Protein AF-A0A2R4X3M3-F1 (afdb_monomer)

Secondary structure (DSSP, 8-state):
-HHHHHHHSTTHHHHHTT-HHHHHHHHHHHHHHH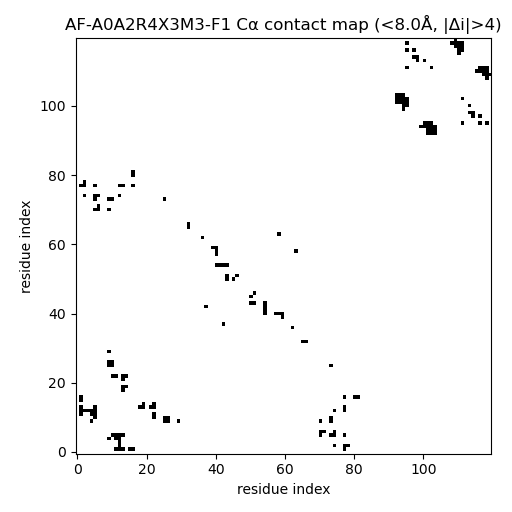HHHHHHSPPPSS--HHHHHHHHHT--HHHHHHHHHHHHHHHHHHHHHHHHHHHHTTTS--B-TTT--B-GGGTT-SB-TTT--B--

Solvent-accessible surface area (backbone atoms only — not comparable to full-atom values): 6998 Å² total; per-residue (Å²): 112,44,47,62,40,14,71,77,39,76,40,49,16,29,56,69,72,65,38,58,81,60,26,52,62,46,47,51,50,53,52,50,52,51,56,52,47,60,75,76,40,81,81,68,96,56,96,46,75,67,45,54,52,52,50,62,70,56,56,52,68,67,59,52,53,50,54,51,50,52,37,51,51,52,27,49,53,44,47,52,52,53,55,47,52,65,54,47,70,68,69,73,37,50,46,42,91,88,80,65,49,73,37,63,96,46,77,91,46,63,42,40,92,85,80,66,48,76,49,131

Mean predicted aligned error: 12.04 Å

InterPro domains:
  IPR055997 Domain of unknown function DUF7575 [PF24460] (91-120)

Foldseek 3Di:
DLLVLLLVPNLSSCVVLVVVVVSVVRVVLVVVLVVVQPVQQDDDPDDDPVSVVVSVVSRDPVSVCSVVVSSVVSSVVSVVVVVVVVVVVVVPQPADPVPRDGCPVPPVDQADPPPRHGRD

Radius of gyration: 23.95 Å; Cα contacts (8 Å, |Δi|>4): 99; chains: 1; bounding box: 50×23×67 Å

pLDDT: mean 82.63, std 9.99, range [49.53, 94.12]

Sequence (120 aa):
MAVLLTLFIPGLGHLYVRAYYRAIPWFVLVVAVTAWIATVVPAPETVSVASLVEMSQAIPIEAQVVSTSMTLVAALDVYLIVQMEEGSVGEDATRCPSCGKDIEEFEDLDFCPWCTERLE

Organism: NCBI:txid1679096

Structure (mmCIF, N/CA/C/O backbone):
data_AF-A0A2R4X3M3-F1
#
_entry.id   AF-A0A2R4X3M3-F1
#
loop_
_atom_site.group_PDB
_atom_site.id
_atom_site.type_symbol
_atom_site.label_atom_id
_atom_site.label_alt_id
_atom_site.label_comp_id
_atom_site.label_asym_id
_atom_site.label_entity_id
_atom_site.label_seq_id
_atom_site.pdbx_PDB_ins_code
_atom_site.Cartn_x
_atom_site.Cartn_y
_atom_site.Cartn_z
_atom_site.occupancy
_atom_site.B_iso_or_equiv
_atom_site.auth_seq_id
_atom_site.auth_comp_id
_atom_site.auth_asym_id
_atom_site.auth_atom_id
_atom_site.pdbx_PDB_model_num
ATOM 1 N N . MET A 1 1 ? 12.197 -7.475 -2.294 1.00 63.47 1 MET A N 1
ATOM 2 C CA . MET A 1 1 ? 12.129 -6.844 -0.947 1.00 63.47 1 MET A CA 1
ATOM 3 C C . MET A 1 1 ? 10.979 -5.844 -0.807 1.00 63.47 1 MET A C 1
ATOM 5 O O . MET A 1 1 ? 10.351 -5.834 0.242 1.00 63.47 1 MET A O 1
ATOM 9 N N . ALA A 1 2 ? 10.651 -5.061 -1.843 1.00 73.75 2 ALA A N 1
ATOM 10 C CA . ALA A 1 2 ? 9.555 -4.082 -1.823 1.00 73.75 2 ALA A CA 1
ATOM 11 C C . ALA A 1 2 ? 8.196 -4.640 -1.347 1.00 73.75 2 ALA A C 1
ATOM 13 O O . ALA A 1 2 ? 7.527 -4.014 -0.532 1.00 73.75 2 ALA A O 1
ATOM 14 N N . VAL A 1 3 ? 7.825 -5.849 -1.787 1.00 74.56 3 VAL A N 1
ATOM 15 C CA . VAL A 1 3 ? 6.567 -6.510 -1.389 1.00 74.56 3 VAL A CA 1
ATOM 16 C C . VAL A 1 3 ? 6.499 -6.762 0.124 1.00 74.56 3 VAL A C 1
ATOM 18 O O . VAL A 1 3 ? 5.467 -6.525 0.743 1.00 74.56 3 VAL A O 1
ATOM 21 N N . LEU A 1 4 ? 7.611 -7.175 0.747 1.00 78.75 4 LEU A N 1
ATOM 22 C CA . LEU A 1 4 ? 7.675 -7.412 2.196 1.00 78.75 4 LEU A CA 1
ATOM 23 C C . LEU A 1 4 ? 7.515 -6.114 2.997 1.00 78.75 4 LEU A C 1
ATOM 25 O O . LEU A 1 4 ? 6.880 -6.115 4.047 1.00 78.75 4 LEU A O 1
ATOM 29 N N . LEU A 1 5 ? 8.057 -5.003 2.489 1.00 77.12 5 LEU A N 1
ATOM 30 C CA . LEU A 1 5 ? 7.910 -3.691 3.121 1.00 77.12 5 LEU A CA 1
ATOM 31 C C . LEU A 1 5 ? 6.447 -3.232 3.123 1.00 77.12 5 LEU A C 1
ATOM 33 O O . LEU A 1 5 ? 5.987 -2.699 4.129 1.00 77.12 5 LEU A O 1
ATOM 37 N N . THR A 1 6 ? 5.701 -3.499 2.048 1.00 75.19 6 THR A N 1
ATOM 38 C CA . THR A 1 6 ? 4.263 -3.191 1.965 1.00 75.19 6 THR A CA 1
ATOM 39 C C . THR A 1 6 ? 3.420 -4.007 2.942 1.00 75.19 6 THR A C 1
ATOM 41 O O . THR A 1 6 ? 2.442 -3.486 3.469 1.00 75.19 6 THR A O 1
ATOM 44 N N . LEU A 1 7 ? 3.795 -5.262 3.210 1.00 75.56 7 LEU A N 1
ATOM 45 C CA . LEU A 1 7 ? 3.097 -6.103 4.192 1.00 75.56 7 LEU A CA 1
ATOM 46 C C . LEU A 1 7 ? 3.259 -5.582 5.625 1.00 75.56 7 LEU A C 1
ATOM 48 O O . LEU A 1 7 ? 2.356 -5.747 6.439 1.00 75.56 7 LEU A O 1
ATOM 52 N N . PHE A 1 8 ? 4.400 -4.961 5.930 1.00 76.38 8 PHE A N 1
ATOM 53 C CA . PHE A 1 8 ? 4.651 -4.357 7.238 1.00 76.38 8 PHE A CA 1
ATOM 54 C C . PHE A 1 8 ? 3.983 -2.990 7.379 1.00 76.38 8 PHE A C 1
ATOM 56 O O . PHE A 1 8 ? 3.356 -2.706 8.397 1.00 76.38 8 PHE A O 1
ATOM 63 N N . ILE A 1 9 ? 4.149 -2.129 6.373 1.00 75.06 9 ILE A N 1
ATOM 64 C CA . ILE A 1 9 ? 3.600 -0.775 6.353 1.00 75.06 9 ILE A CA 1
ATOM 65 C C . ILE A 1 9 ? 3.048 -0.522 4.943 1.00 75.06 9 ILE A C 1
ATOM 67 O O . ILE A 1 9 ? 3.833 -0.336 4.003 1.00 75.06 9 ILE A O 1
ATOM 71 N N . PRO A 1 10 ? 1.714 -0.488 4.771 1.00 72.38 10 PRO A N 1
ATOM 72 C CA . PRO A 1 10 ? 1.107 -0.187 3.482 1.00 72.38 10 PRO A CA 1
ATOM 73 C C . PRO A 1 10 ? 1.640 1.142 2.920 1.00 72.38 10 PRO A C 1
ATOM 75 O O . PRO A 1 10 ? 1.631 2.163 3.605 1.00 72.38 10 PRO A O 1
ATOM 78 N N . GLY A 1 11 ? 2.143 1.121 1.681 1.00 70.75 11 GLY A N 1
ATOM 79 C CA . GLY A 1 11 ? 2.728 2.284 0.995 1.00 70.75 11 GLY A CA 1
ATOM 80 C C . GLY A 1 11 ? 4.259 2.400 1.063 1.00 70.75 11 GLY A C 1
ATOM 81 O O . GLY A 1 11 ? 4.849 3.099 0.237 1.00 70.75 11 GLY A O 1
ATOM 82 N N . LEU A 1 12 ? 4.943 1.681 1.965 1.00 79.38 12 LEU A N 1
ATOM 83 C CA . LEU A 1 12 ? 6.411 1.7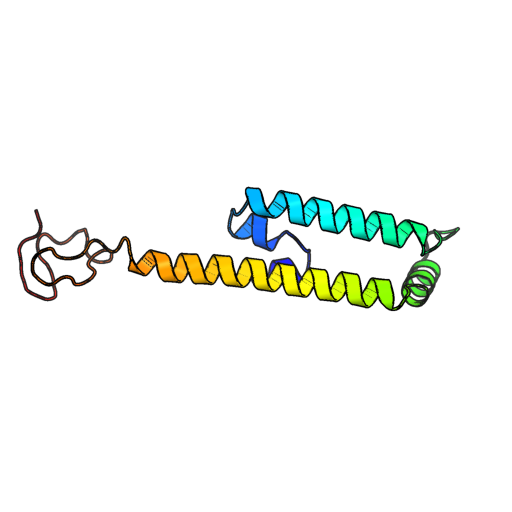41 2.056 1.00 79.38 12 LEU A CA 1
ATOM 84 C C . LEU A 1 12 ? 7.098 1.091 0.842 1.00 79.38 12 LEU A C 1
ATOM 86 O O . LEU A 1 12 ? 8.141 1.563 0.389 1.00 79.38 12 LEU A O 1
ATOM 90 N N . GLY A 1 13 ? 6.494 0.039 0.278 1.00 81.56 13 GLY A N 1
ATOM 91 C CA . GLY A 1 13 ? 6.987 -0.590 -0.948 1.00 81.56 13 GLY A CA 1
ATOM 92 C C . GLY A 1 13 ? 6.921 0.341 -2.159 1.00 81.56 13 GLY A C 1
ATOM 93 O O . GLY A 1 13 ? 7.859 0.339 -2.949 1.00 81.56 13 GLY A O 1
ATOM 94 N N . HIS A 1 14 ? 5.897 1.200 -2.262 1.00 85.81 14 HIS A N 1
ATOM 95 C CA . HIS A 1 14 ? 5.791 2.217 -3.322 1.00 85.81 14 HIS A CA 1
ATOM 96 C C . HIS A 1 14 ? 6.898 3.260 -3.243 1.00 85.81 14 HIS A C 1
ATOM 98 O O . HIS A 1 14 ? 7.436 3.658 -4.272 1.00 85.81 14 HIS A O 1
ATOM 104 N N . LEU A 1 15 ? 7.271 3.675 -2.029 1.00 84.56 15 LEU A N 1
ATOM 105 C CA . LEU A 1 15 ? 8.419 4.561 -1.829 1.00 84.56 15 LEU A CA 1
ATOM 106 C C . LEU A 1 15 ? 9.734 3.863 -2.192 1.00 84.56 15 LEU A C 1
ATOM 108 O O . LEU A 1 15 ? 10.603 4.487 -2.798 1.00 84.56 15 LEU A O 1
ATOM 112 N N . TYR A 1 16 ? 9.865 2.574 -1.862 1.00 84.19 16 TYR A N 1
ATOM 113 C CA . TYR A 1 16 ? 11.058 1.784 -2.168 1.00 84.19 16 TYR A CA 1
ATOM 114 C C . TYR A 1 16 ? 11.291 1.636 -3.678 1.00 84.19 16 TYR A C 1
ATOM 116 O O . TYR A 1 16 ? 12.404 1.869 -4.141 1.00 84.19 16 TYR A O 1
ATOM 124 N N . VAL A 1 17 ? 10.246 1.325 -4.454 1.00 85.75 17 VAL A N 1
ATOM 125 C CA . VAL A 1 17 ? 10.320 1.246 -5.931 1.00 85.75 17 VAL A CA 1
ATOM 126 C C . VAL A 1 17 ? 10.222 2.621 -6.609 1.00 85.75 17 VAL A C 1
ATOM 128 O O . VAL A 1 17 ? 10.023 2.713 -7.811 1.00 85.75 17 VAL A O 1
ATOM 131 N N . ARG A 1 18 ? 10.330 3.720 -5.845 1.00 84.75 18 ARG A N 1
ATOM 132 C CA . ARG A 1 18 ? 10.246 5.111 -6.335 1.00 84.75 18 ARG A CA 1
ATOM 133 C C . ARG A 1 18 ? 8.961 5.441 -7.117 1.00 84.75 18 ARG A C 1
ATOM 135 O O . ARG A 1 18 ? 8.908 6.424 -7.853 1.00 84.75 18 ARG A O 1
ATOM 142 N N . ALA A 1 19 ? 7.878 4.695 -6.895 1.00 84.88 19 ALA A N 1
ATOM 143 C CA . ALA A 1 19 ? 6.563 4.930 -7.491 1.00 84.88 19 ALA A CA 1
ATOM 144 C C . ALA A 1 19 ? 5.777 6.017 -6.725 1.00 84.88 19 ALA A C 1
ATOM 146 O O . ALA A 1 19 ? 4.679 5.779 -6.210 1.00 84.88 19 ALA A O 1
ATOM 147 N N . TYR A 1 20 ? 6.330 7.234 -6.648 1.00 81.25 20 TYR A N 1
ATOM 148 C CA . TYR A 1 20 ? 5.800 8.331 -5.820 1.00 81.25 20 TYR A CA 1
ATOM 149 C C . TYR A 1 20 ? 4.348 8.708 -6.149 1.00 81.25 20 TYR A C 1
ATOM 151 O O . TYR A 1 20 ? 3.553 8.952 -5.242 1.00 81.25 20 TYR A O 1
ATOM 159 N N . TYR A 1 21 ? 3.968 8.689 -7.430 1.00 84.69 21 TYR A N 1
ATOM 160 C CA . TYR A 1 21 ? 2.594 8.982 -7.853 1.00 84.69 21 TYR A CA 1
ATOM 161 C C . TYR A 1 21 ? 1.573 7.967 -7.331 1.00 84.69 21 TYR A C 1
ATOM 163 O O . TYR A 1 21 ? 0.441 8.343 -7.038 1.00 84.69 21 TYR A O 1
ATOM 171 N N . ARG A 1 22 ? 1.964 6.695 -7.174 1.00 85.31 22 ARG A N 1
ATOM 172 C CA . ARG A 1 22 ? 1.105 5.659 -6.583 1.00 85.31 22 ARG A CA 1
ATOM 173 C C . ARG A 1 22 ? 1.140 5.679 -5.057 1.00 85.31 22 ARG A C 1
ATOM 175 O O . ARG A 1 22 ? 0.146 5.327 -4.435 1.00 85.31 22 ARG A O 1
ATOM 182 N N . ALA A 1 23 ? 2.217 6.162 -4.439 1.00 85.06 23 ALA A N 1
ATOM 183 C CA . ALA A 1 23 ? 2.293 6.283 -2.983 1.00 85.06 23 ALA A CA 1
ATOM 184 C C . ALA A 1 23 ? 1.214 7.223 -2.402 1.00 85.06 23 ALA A C 1
ATOM 186 O O . ALA A 1 23 ? 0.669 6.938 -1.339 1.00 85.06 23 ALA A O 1
ATOM 187 N N . ILE A 1 24 ? 0.861 8.308 -3.107 1.00 88.69 24 ILE A N 1
ATOM 188 C CA . ILE A 1 24 ? -0.150 9.286 -2.659 1.00 88.69 24 ILE A CA 1
ATOM 189 C C . ILE A 1 24 ? -1.542 8.656 -2.455 1.00 88.69 24 ILE A C 1
ATOM 191 O O . ILE A 1 24 ? -2.062 8.749 -1.342 1.00 88.69 24 ILE A O 1
ATOM 195 N N . PRO A 1 25 ? -2.181 8.020 -3.460 1.00 90.62 25 PRO A N 1
ATOM 196 C CA . PRO A 1 25 ? -3.502 7.423 -3.272 1.00 90.62 25 PRO A CA 1
ATOM 197 C C . PRO A 1 25 ? -3.494 6.313 -2.214 1.00 90.62 25 PRO A C 1
ATOM 199 O O . PRO A 1 25 ? -4.440 6.223 -1.435 1.00 90.62 25 PRO A O 1
ATOM 202 N N . TRP A 1 26 ? -2.416 5.526 -2.115 1.00 88.94 26 TRP A N 1
ATOM 203 C CA . TRP A 1 26 ? -2.268 4.523 -1.057 1.00 88.94 26 TRP A CA 1
ATOM 204 C C . TRP A 1 26 ? -2.195 5.149 0.337 1.00 88.94 26 TRP A C 1
ATOM 206 O O . TRP A 1 26 ? -2.869 4.683 1.253 1.00 88.94 26 TRP A O 1
ATOM 216 N N . PHE A 1 27 ? -1.452 6.245 0.493 1.00 88.44 27 PHE A N 1
ATOM 217 C CA . PHE A 1 27 ? -1.408 6.999 1.742 1.00 88.44 27 PHE A CA 1
ATOM 218 C C . PHE A 1 27 ? -2.789 7.552 2.122 1.00 88.44 27 PHE A C 1
ATOM 220 O O . PHE A 1 27 ? -3.230 7.393 3.260 1.00 88.44 27 PHE A O 1
ATOM 227 N N . VAL A 1 28 ? -3.509 8.143 1.163 1.00 91.75 28 VAL A N 1
ATOM 228 C CA . VAL A 1 28 ? -4.870 8.657 1.384 1.00 91.75 28 VAL A CA 1
ATOM 229 C C . VAL A 1 28 ? -5.825 7.536 1.799 1.00 91.75 28 VAL A C 1
ATOM 231 O O . VAL A 1 28 ? -6.596 7.724 2.738 1.00 91.75 28 VAL A O 1
ATOM 234 N N . LEU A 1 29 ? -5.755 6.366 1.156 1.00 90.94 29 LEU A N 1
ATOM 235 C CA . LEU A 1 29 ? -6.571 5.204 1.519 1.00 90.94 29 LEU A CA 1
ATOM 236 C C . LEU A 1 29 ? -6.287 4.725 2.945 1.00 90.94 29 LEU A C 1
ATOM 238 O O . LEU A 1 29 ? -7.228 4.510 3.705 1.00 90.94 29 LEU A O 1
ATOM 242 N N . VAL A 1 30 ? -5.016 4.623 3.341 1.00 89.94 30 VAL A N 1
ATOM 243 C CA . VAL A 1 30 ? -4.632 4.244 4.711 1.00 89.94 30 VAL A CA 1
ATOM 244 C C . VAL A 1 30 ? -5.187 5.237 5.731 1.00 89.94 30 VAL A C 1
ATOM 246 O O . VAL A 1 30 ? -5.772 4.825 6.735 1.00 89.94 30 VAL A O 1
ATOM 249 N N . VAL A 1 31 ? -5.052 6.541 5.471 1.00 92.00 31 VAL A N 1
ATOM 250 C CA . VAL A 1 31 ? -5.598 7.591 6.344 1.00 92.00 31 VAL A CA 1
ATOM 251 C C . VAL A 1 31 ? -7.122 7.502 6.417 1.00 92.00 31 VAL A C 1
ATOM 253 O O . VAL A 1 31 ? -7.678 7.574 7.510 1.00 92.00 31 VAL A O 1
ATOM 256 N N . ALA A 1 32 ? -7.802 7.293 5.289 1.00 93.69 32 ALA A N 1
ATOM 257 C CA . ALA A 1 32 ? -9.256 7.173 5.236 1.00 93.69 32 ALA A CA 1
ATOM 258 C C . ALA A 1 32 ? -9.768 5.943 6.002 1.00 93.69 32 ALA A C 1
ATOM 260 O O . ALA A 1 32 ? -10.696 6.066 6.800 1.00 93.69 32 ALA A O 1
ATOM 261 N N . VAL A 1 33 ? -9.140 4.776 5.815 1.00 91.06 33 VAL A N 1
ATOM 262 C CA . VAL A 1 33 ? -9.480 3.548 6.552 1.00 91.06 33 VAL A CA 1
ATOM 263 C C . VAL A 1 33 ? -9.219 3.731 8.044 1.00 91.06 33 VAL A C 1
ATOM 265 O O . VAL A 1 33 ? -10.067 3.375 8.854 1.00 91.06 33 VAL A O 1
ATOM 268 N N . THR A 1 34 ? -8.100 4.352 8.423 1.00 89.12 34 THR A N 1
ATOM 269 C CA . THR A 1 34 ? -7.779 4.631 9.833 1.00 89.12 34 THR A CA 1
ATOM 270 C C . THR A 1 34 ? -8.794 5.586 10.464 1.00 89.12 34 THR A C 1
ATOM 272 O O . THR A 1 34 ? -9.281 5.330 11.564 1.00 89.12 34 THR A O 1
ATOM 275 N N . ALA A 1 35 ? -9.161 6.660 9.761 1.00 91.81 35 ALA A N 1
ATOM 276 C CA . ALA A 1 35 ? -10.173 7.608 10.217 1.00 91.81 35 ALA A CA 1
ATOM 277 C C . ALA A 1 35 ? -11.548 6.942 10.359 1.00 91.81 35 ALA A C 1
ATOM 279 O O . ALA A 1 35 ? -12.243 7.184 11.341 1.00 91.81 35 ALA A O 1
ATOM 280 N N . TRP A 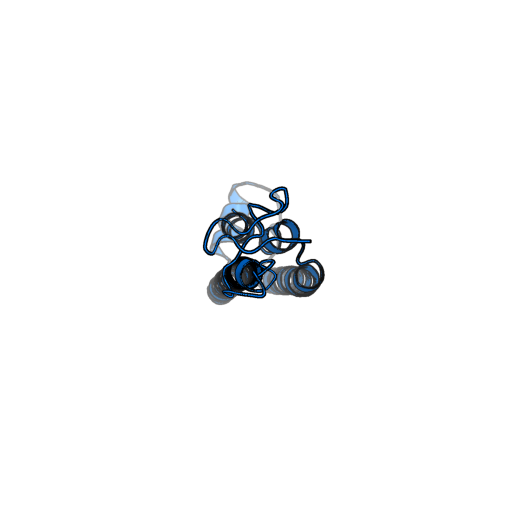1 36 ? -11.919 6.066 9.422 1.00 93.12 36 TRP A N 1
ATOM 281 C CA . TRP A 1 36 ? -13.150 5.287 9.508 1.00 93.12 36 TRP A CA 1
ATOM 282 C C . TRP A 1 36 ? -13.134 4.310 10.692 1.00 93.12 36 TRP A C 1
ATOM 284 O O . TRP A 1 36 ? -14.094 4.293 11.462 1.00 93.12 36 TRP A O 1
ATOM 294 N N . ILE A 1 37 ? -12.038 3.574 10.914 1.00 89.12 37 ILE A N 1
ATOM 295 C CA . ILE A 1 37 ? -11.878 2.687 12.083 1.00 89.12 37 ILE A CA 1
ATOM 296 C C . ILE A 1 37 ? -12.055 3.477 13.385 1.00 89.12 37 ILE A C 1
ATOM 298 O O . ILE A 1 37 ? -12.756 3.019 14.285 1.00 89.12 37 ILE A O 1
ATOM 302 N N . ALA A 1 38 ? -11.505 4.689 13.467 1.00 88.94 38 ALA A N 1
ATOM 303 C CA . ALA A 1 38 ? -11.656 5.558 14.634 1.00 88.94 38 ALA A CA 1
ATOM 304 C C . ALA A 1 38 ? -13.110 6.006 14.898 1.00 88.94 38 ALA A C 1
ATOM 306 O O . ALA A 1 38 ? -13.417 6.443 16.003 1.00 88.94 38 ALA A O 1
ATOM 307 N N . THR A 1 39 ? -14.014 5.896 13.916 1.00 88.94 39 THR A N 1
ATOM 308 C CA . THR A 1 39 ? -15.449 6.171 14.122 1.00 88.94 39 THR A CA 1
ATOM 309 C C . THR A 1 39 ? -16.222 4.986 14.700 1.00 88.94 39 THR A C 1
ATOM 311 O O . THR A 1 39 ? -17.292 5.187 15.271 1.00 88.94 39 THR A O 1
ATOM 314 N N . VAL A 1 40 ? -15.697 3.764 14.560 1.00 86.62 40 VAL A N 1
ATOM 315 C CA . VAL A 1 40 ? -16.373 2.522 14.980 1.00 86.62 40 VAL A CA 1
ATOM 316 C C . VAL A 1 40 ? -15.708 1.852 16.183 1.00 86.62 40 VAL A C 1
ATOM 318 O O . VAL A 1 40 ? -16.371 1.106 16.899 1.00 86.62 40 VAL A O 1
ATOM 321 N N . VAL A 1 41 ? -14.426 2.132 16.438 1.00 86.38 41 VAL A N 1
ATOM 322 C CA . VAL A 1 41 ? -13.689 1.659 17.617 1.00 86.38 41 VAL A CA 1
ATOM 323 C C . VAL A 1 41 ? -13.550 2.816 18.614 1.00 86.38 41 VAL A C 1
ATOM 325 O O . VAL A 1 41 ? -12.900 3.812 18.290 1.00 86.38 41 VAL A O 1
ATOM 328 N N . PRO A 1 42 ? -14.134 2.721 19.822 1.00 82.56 42 PRO A N 1
ATOM 329 C CA . PRO A 1 42 ? -14.017 3.771 20.827 1.00 82.56 42 PRO A CA 1
ATOM 330 C C . PRO A 1 42 ? -12.570 3.922 21.316 1.00 82.56 42 PRO A C 1
ATOM 332 O O . PRO A 1 42 ? -11.835 2.944 21.462 1.00 82.56 42 PRO A O 1
ATOM 335 N N . ALA A 1 43 ? -12.168 5.166 21.587 1.00 83.75 43 ALA A N 1
ATOM 336 C CA . ALA A 1 43 ? -10.862 5.461 22.162 1.00 83.75 43 ALA A CA 1
ATOM 337 C C . ALA A 1 43 ? -10.797 4.998 23.631 1.00 83.75 43 ALA A C 1
ATOM 339 O O . ALA A 1 43 ? -11.786 5.139 24.357 1.00 83.75 43 ALA A O 1
ATOM 340 N N . PRO A 1 44 ? -9.649 4.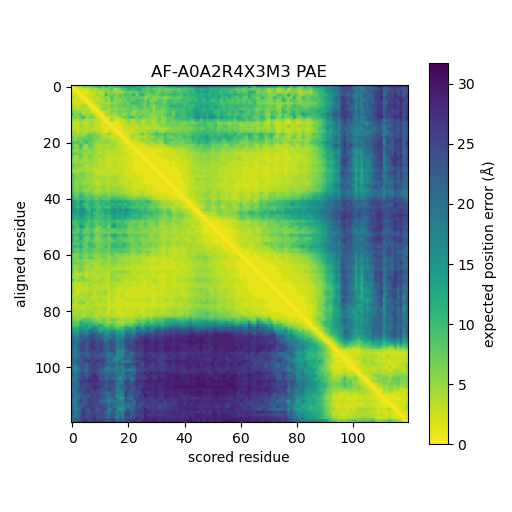476 24.093 1.00 84.81 44 PRO A N 1
ATOM 341 C CA . PRO A 1 44 ? -9.507 4.004 25.458 1.00 84.81 44 PRO A CA 1
ATOM 342 C C . PRO A 1 44 ? -9.385 5.194 26.416 1.00 84.81 44 PRO A C 1
ATOM 344 O O . PRO A 1 44 ? -8.753 6.202 26.100 1.00 84.81 44 PRO A O 1
ATOM 347 N N . GLU A 1 45 ? -9.945 5.063 27.618 1.00 85.06 45 GLU A N 1
ATOM 348 C CA . GLU A 1 45 ? -9.874 6.114 28.647 1.00 85.06 45 GLU A CA 1
ATOM 349 C C . GLU A 1 45 ? -8.465 6.273 29.237 1.00 85.06 45 GLU A C 1
ATOM 351 O O . GLU A 1 45 ? -8.093 7.339 29.726 1.00 85.06 45 GLU A O 1
ATOM 356 N N . THR A 1 46 ? -7.663 5.208 29.192 1.00 87.44 46 THR A N 1
ATOM 357 C CA . THR A 1 46 ? -6.283 5.194 29.679 1.00 87.44 46 THR A CA 1
ATOM 358 C C . THR A 1 46 ? -5.386 4.480 28.682 1.00 87.44 46 THR A C 1
ATOM 360 O O . THR A 1 46 ? -5.814 3.544 28.015 1.00 87.44 46 THR A O 1
ATOM 363 N N . VAL A 1 47 ? -4.126 4.904 28.584 1.00 88.19 47 VAL A N 1
ATOM 364 C CA . VAL A 1 47 ? -3.135 4.224 27.744 1.00 88.19 47 VAL A CA 1
ATOM 365 C C . VAL A 1 47 ? -2.457 3.144 28.581 1.00 88.19 47 VAL A C 1
ATOM 367 O O . VAL A 1 47 ? -1.573 3.424 29.390 1.00 88.19 47 VAL A O 1
ATOM 370 N N . SER A 1 48 ? -2.894 1.899 28.407 1.00 92.00 48 SER A N 1
ATOM 371 C CA . SER A 1 48 ? -2.336 0.719 29.075 1.00 92.00 48 SER A CA 1
ATOM 372 C C . SER A 1 48 ? -2.266 -0.487 28.136 1.00 92.00 48 SER A C 1
ATOM 374 O O . SER A 1 48 ? -2.992 -0.569 27.145 1.00 92.00 48 SER A O 1
ATOM 376 N N . VAL A 1 49 ? -1.425 -1.474 28.459 1.00 89.88 49 VAL A N 1
ATOM 377 C CA . VAL A 1 49 ? -1.362 -2.723 27.676 1.00 89.88 49 VAL A CA 1
ATOM 378 C C . VAL A 1 49 ? -2.725 -3.426 27.656 1.00 89.88 49 VAL A C 1
ATOM 380 O O . VAL A 1 49 ? -3.137 -3.913 26.610 1.00 89.88 49 VAL A O 1
ATOM 383 N N . ALA A 1 50 ? -3.455 -3.412 28.777 1.00 89.44 50 ALA A N 1
ATOM 384 C CA . ALA A 1 50 ? -4.802 -3.975 28.866 1.00 89.44 50 ALA A CA 1
ATOM 385 C C . ALA A 1 50 ? -5.779 -3.270 27.912 1.00 89.44 50 ALA A C 1
ATOM 387 O O . ALA A 1 50 ? -6.435 -3.936 27.115 1.00 89.44 50 ALA A O 1
ATOM 388 N N . SER A 1 51 ? -5.783 -1.932 27.903 1.00 87.19 51 SER A N 1
ATOM 389 C CA . SER A 1 51 ? -6.634 -1.154 26.992 1.00 87.19 51 SER A CA 1
ATOM 390 C C . SER A 1 51 ? -6.314 -1.402 25.513 1.00 87.19 51 SER A C 1
ATOM 392 O O . SER A 1 51 ? -7.222 -1.458 24.692 1.00 87.19 51 SER A O 1
ATOM 394 N N . LEU A 1 52 ? -5.039 -1.622 25.158 1.00 85.62 52 LEU A N 1
ATOM 395 C CA . LEU A 1 52 ? -4.647 -1.955 23.783 1.00 85.62 52 LEU A CA 1
ATOM 396 C C . LEU A 1 52 ? -5.167 -3.334 23.361 1.00 85.62 52 LEU A C 1
ATOM 398 O O . LEU A 1 52 ? -5.601 -3.509 22.222 1.00 85.62 52 LEU A O 1
ATOM 402 N N . VAL A 1 53 ? -5.143 -4.312 24.272 1.00 89.94 53 VAL A N 1
ATOM 403 C CA . VAL A 1 53 ? -5.693 -5.649 24.014 1.00 89.94 53 VAL A CA 1
ATOM 404 C C . VAL A 1 53 ? -7.208 -5.577 23.826 1.00 89.94 53 VAL A C 1
ATOM 406 O O . VAL A 1 53 ? -7.710 -6.116 22.840 1.00 89.94 53 VAL A O 1
ATOM 409 N N . GLU A 1 54 ? -7.921 -4.871 24.705 1.00 87.31 54 GLU A N 1
ATOM 410 C CA . GLU A 1 54 ? -9.375 -4.670 24.609 1.00 87.31 54 GLU A CA 1
ATOM 411 C C . GLU A 1 54 ? -9.770 -3.978 23.301 1.00 87.31 54 GLU A C 1
ATOM 413 O O . GLU A 1 54 ? -10.659 -4.452 22.595 1.00 87.31 54 GLU A O 1
ATOM 418 N N . MET A 1 55 ? -9.055 -2.917 22.915 1.00 86.00 55 MET A N 1
ATOM 419 C CA . MET A 1 55 ? -9.253 -2.264 21.621 1.00 86.00 55 MET A CA 1
ATOM 420 C C . MET A 1 55 ? -9.057 -3.228 20.453 1.00 86.00 55 MET A C 1
ATOM 422 O O . MET A 1 55 ? -9.855 -3.208 19.522 1.00 86.00 55 MET A O 1
ATOM 426 N N . SER A 1 56 ? -8.023 -4.079 20.495 1.00 86.06 56 SER A N 1
ATOM 427 C CA . SER A 1 56 ? -7.767 -5.054 19.425 1.00 86.06 56 SER A CA 1
ATOM 428 C C . SER A 1 56 ? -8.903 -6.073 19.283 1.00 86.06 56 SER A C 1
ATOM 430 O O . SER A 1 56 ? -9.245 -6.465 18.170 1.00 86.06 56 SER A O 1
ATOM 432 N N . GLN A 1 57 ? -9.521 -6.461 20.402 1.00 88.00 57 GLN A N 1
ATOM 433 C CA . GLN A 1 57 ? -10.657 -7.383 20.430 1.00 88.00 57 GLN A CA 1
ATOM 434 C C . GLN A 1 57 ? -11.960 -6.712 19.983 1.00 88.00 57 GLN A C 1
ATOM 436 O O . GLN A 1 57 ? -12.848 -7.387 19.470 1.00 88.00 57 GLN A O 1
ATOM 441 N N . ALA A 1 58 ? -12.063 -5.393 20.146 1.00 86.94 58 ALA A N 1
ATOM 442 C CA . ALA A 1 58 ? -13.199 -4.596 19.704 1.00 86.94 58 ALA A CA 1
ATOM 443 C C . ALA A 1 58 ? -13.171 -4.262 18.200 1.00 86.94 58 ALA A C 1
ATOM 445 O O . ALA A 1 58 ? -14.130 -3.675 17.699 1.00 86.94 58 ALA A O 1
ATOM 446 N N . ILE A 1 59 ? -12.104 -4.615 17.465 1.00 88.75 59 ILE A N 1
ATOM 447 C CA . ILE A 1 59 ? -12.013 -4.337 16.026 1.00 88.75 59 ILE A CA 1
ATOM 448 C C . ILE A 1 59 ? -13.055 -5.181 15.275 1.00 88.75 59 ILE A C 1
ATOM 450 O O . ILE A 1 59 ? -12.943 -6.413 15.248 1.00 88.75 59 ILE A O 1
ATOM 454 N N . PRO A 1 60 ? 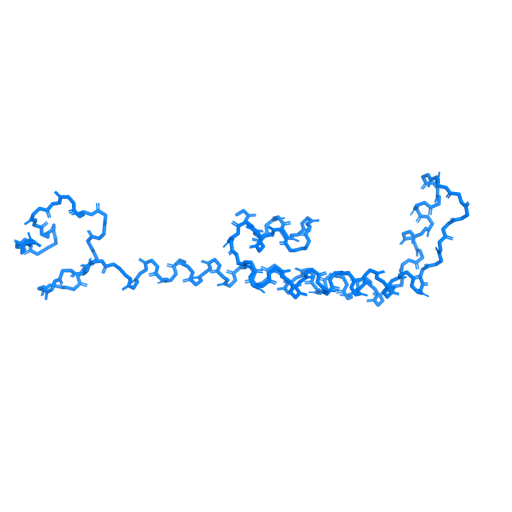-14.029 -4.541 14.604 1.00 90.56 60 PRO A N 1
ATOM 455 C CA . PRO A 1 60 ? -15.085 -5.253 13.902 1.00 90.56 60 PRO A CA 1
ATOM 456 C C . PRO A 1 60 ? -14.524 -6.031 12.704 1.00 90.56 60 PRO A C 1
ATOM 458 O O . PRO A 1 60 ? -13.508 -5.652 12.108 1.00 90.56 60 PRO A O 1
ATOM 461 N N . ILE A 1 61 ? -15.181 -7.135 12.338 1.00 91.50 61 ILE A N 1
ATOM 462 C CA . ILE A 1 61 ? -14.691 -8.028 11.277 1.00 91.50 61 ILE A CA 1
ATOM 463 C C . ILE A 1 61 ? -14.613 -7.313 9.924 1.00 91.50 61 ILE A C 1
ATOM 465 O O . ILE A 1 61 ? -13.696 -7.574 9.144 1.00 91.50 61 ILE A O 1
ATOM 469 N N . GLU A 1 62 ? -15.510 -6.356 9.665 1.00 90.75 62 GLU A N 1
ATOM 470 C CA . GLU A 1 62 ? -15.485 -5.548 8.448 1.00 90.75 62 GLU A CA 1
ATOM 471 C C . GLU A 1 62 ? -14.171 -4.768 8.339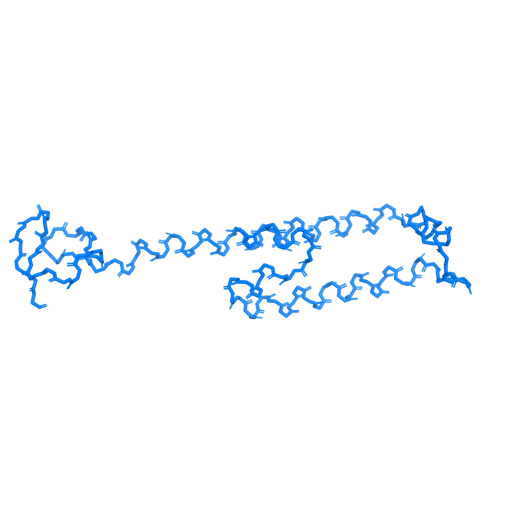 1.00 90.75 62 GLU A C 1
ATOM 473 O O . GLU A 1 62 ? -13.555 -4.749 7.275 1.00 90.75 62 GLU A O 1
ATOM 478 N N . ALA A 1 63 ? -13.686 -4.191 9.444 1.00 90.62 63 ALA A N 1
ATOM 479 C CA . ALA A 1 63 ? -12.427 -3.455 9.452 1.00 90.62 63 ALA A CA 1
ATOM 480 C C . ALA A 1 63 ? -11.215 -4.358 9.211 1.00 90.62 63 ALA A C 1
ATOM 482 O O . ALA A 1 63 ? -10.289 -3.966 8.498 1.00 90.62 63 ALA A O 1
ATOM 483 N N . GLN A 1 64 ? -11.236 -5.583 9.741 1.00 90.25 64 GLN A N 1
ATOM 484 C CA . GLN A 1 64 ? -10.179 -6.565 9.492 1.00 90.25 64 GLN A CA 1
ATOM 485 C C . GLN A 1 64 ? -10.136 -6.976 8.017 1.00 90.25 64 GLN A C 1
ATOM 487 O O . GLN A 1 64 ? -9.060 -6.992 7.413 1.00 90.25 64 GLN A O 1
ATOM 492 N N . VAL A 1 65 ? -11.296 -7.254 7.415 1.00 94.12 65 VAL A N 1
ATOM 493 C CA . VAL A 1 65 ? -11.403 -7.615 5.993 1.00 94.12 65 VAL A CA 1
ATOM 494 C C . VAL A 1 65 ? -10.969 -6.451 5.102 1.00 94.12 65 VAL A C 1
ATOM 496 O O . VAL A 1 65 ? -10.192 -6.656 4.168 1.00 94.12 65 VAL A O 1
ATOM 499 N N . VAL A 1 66 ? -11.402 -5.223 5.402 1.00 92.19 66 VAL A N 1
ATOM 500 C CA . VAL A 1 66 ? -11.002 -4.017 4.657 1.00 92.19 66 VAL A CA 1
ATOM 501 C C . VAL A 1 66 ? -9.493 -3.785 4.758 1.00 92.19 66 VAL A C 1
ATOM 503 O O . VAL A 1 66 ? -8.837 -3.618 3.734 1.00 92.19 66 VAL A O 1
ATOM 506 N N . SER A 1 67 ? -8.912 -3.846 5.958 1.00 89.31 67 SER A N 1
ATOM 507 C CA . SER A 1 67 ? -7.471 -3.635 6.154 1.00 89.31 67 SER A CA 1
ATOM 508 C C . SER A 1 67 ? -6.624 -4.720 5.474 1.00 89.31 67 SER A C 1
ATOM 510 O O . SER A 1 67 ? -5.648 -4.426 4.775 1.00 89.31 67 SER A O 1
ATOM 512 N N . THR A 1 68 ? -7.038 -5.985 5.599 1.00 91.75 68 THR A N 1
ATOM 513 C CA . THR A 1 68 ? -6.336 -7.120 4.983 1.00 91.75 68 THR A CA 1
ATOM 514 C C . THR A 1 68 ? -6.426 -7.063 3.461 1.00 91.75 68 THR A C 1
ATOM 516 O O . THR A 1 68 ? -5.409 -7.191 2.781 1.00 91.75 68 THR A O 1
ATOM 519 N N . SER A 1 69 ? -7.617 -6.820 2.907 1.00 93.12 69 SER A N 1
ATOM 520 C CA . SER A 1 69 ? -7.800 -6.698 1.456 1.00 93.12 69 SER A CA 1
ATOM 521 C C . SER A 1 69 ? -7.019 -5.515 0.888 1.00 93.12 69 SER A C 1
ATOM 523 O O . SER A 1 69 ? -6.300 -5.692 -0.092 1.00 93.12 69 SER A O 1
ATOM 525 N N . MET A 1 70 ? -7.059 -4.350 1.542 1.00 92.56 70 MET A N 1
ATOM 526 C CA . MET A 1 70 ? -6.256 -3.184 1.163 1.00 92.56 70 MET A CA 1
ATOM 527 C C . MET A 1 70 ? -4.761 -3.525 1.116 1.00 92.56 70 MET A C 1
ATOM 529 O O . MET A 1 70 ? -4.088 -3.186 0.145 1.00 92.56 70 MET A O 1
ATOM 533 N N . THR A 1 71 ? -4.250 -4.239 2.122 1.00 89.44 71 THR A N 1
ATOM 534 C CA . THR A 1 71 ? -2.838 -4.651 2.188 1.00 89.44 71 THR A CA 1
ATOM 535 C C . THR A 1 71 ? -2.473 -5.622 1.063 1.00 89.44 71 THR A C 1
ATOM 537 O O . THR A 1 71 ? -1.433 -5.461 0.426 1.00 89.44 71 THR A O 1
ATOM 540 N N . LEU A 1 72 ? -3.336 -6.600 0.769 1.00 92.12 72 LEU A N 1
ATOM 541 C CA . LEU A 1 72 ? -3.124 -7.548 -0.330 1.00 92.12 72 LEU A CA 1
ATOM 542 C C . LEU A 1 72 ? -3.129 -6.854 -1.693 1.00 92.12 72 LEU A C 1
ATOM 544 O O . LEU A 1 72 ? -2.269 -7.137 -2.524 1.00 92.12 72 LEU A O 1
ATOM 54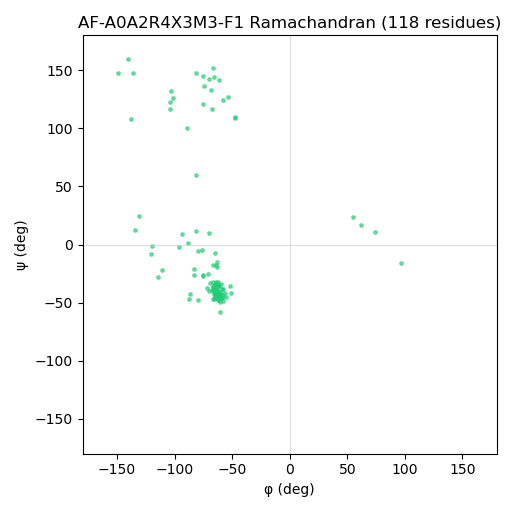8 N N . VAL A 1 73 ? -4.056 -5.919 -1.916 1.00 93.81 73 VAL A N 1
ATOM 549 C CA . VAL A 1 73 ? -4.109 -5.145 -3.163 1.00 93.81 73 VAL A CA 1
ATOM 550 C C . VAL A 1 73 ? -2.885 -4.234 -3.278 1.00 93.81 73 VAL A C 1
ATOM 552 O O . VAL A 1 73 ? -2.296 -4.164 -4.351 1.00 93.81 73 VAL A O 1
ATOM 555 N N . ALA A 1 74 ? -2.437 -3.603 -2.189 1.00 90.19 74 ALA A N 1
ATOM 556 C CA . ALA A 1 74 ? -1.211 -2.803 -2.188 1.00 90.19 74 ALA A CA 1
ATOM 557 C C . ALA A 1 74 ? 0.034 -3.650 -2.496 1.00 90.19 74 ALA A C 1
ATOM 559 O O . ALA A 1 74 ? 0.919 -3.214 -3.234 1.00 90.19 74 ALA A O 1
ATOM 560 N N . ALA A 1 75 ? 0.110 -4.866 -1.950 1.00 89.62 75 ALA A N 1
ATOM 561 C CA .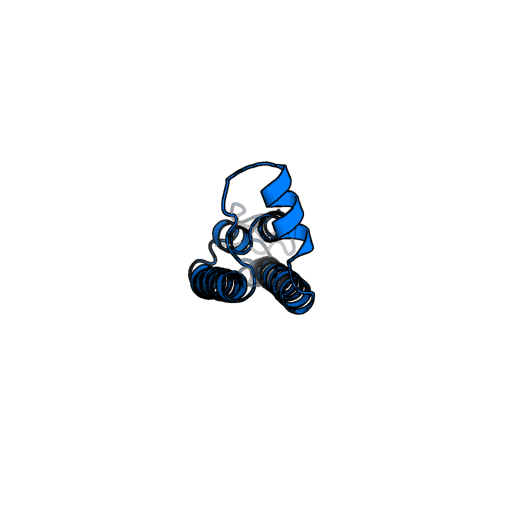 ALA A 1 75 ? 1.195 -5.801 -2.231 1.00 89.62 75 ALA A CA 1
ATOM 562 C C . ALA A 1 75 ? 1.174 -6.270 -3.694 1.00 89.62 75 ALA A C 1
ATOM 564 O O . ALA A 1 75 ? 2.227 -6.306 -4.331 1.00 89.62 75 ALA A O 1
ATOM 565 N N . LEU A 1 76 ? -0.013 -6.569 -4.235 1.00 92.94 76 LEU A N 1
ATOM 566 C CA . LEU A 1 76 ? -0.202 -6.910 -5.645 1.00 92.94 76 LEU A CA 1
ATOM 567 C C . LEU A 1 76 ? 0.214 -5.751 -6.559 1.00 92.94 76 LEU A C 1
ATOM 569 O O . LEU A 1 76 ? 0.898 -5.977 -7.549 1.00 92.94 76 LEU A O 1
ATOM 573 N N . ASP A 1 77 ? -0.144 -4.518 -6.208 1.00 90.06 77 ASP A N 1
ATOM 574 C CA . ASP A 1 77 ? 0.230 -3.317 -6.954 1.00 90.06 77 ASP A CA 1
ATOM 575 C C . ASP A 1 77 ? 1.754 -3.169 -7.074 1.00 90.06 77 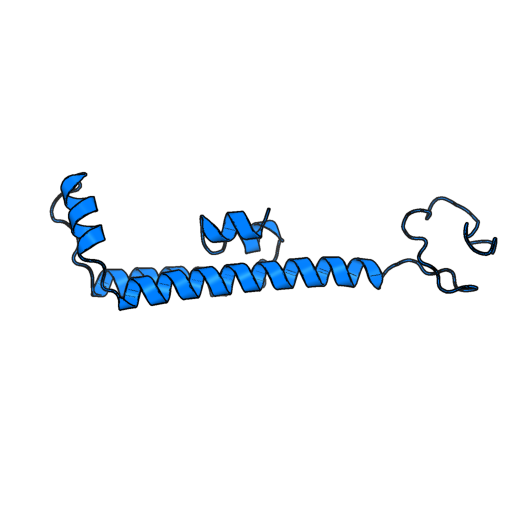ASP A C 1
ATOM 577 O O . ASP A 1 77 ? 2.280 -3.009 -8.172 1.00 90.06 77 ASP A O 1
ATOM 581 N N . VAL A 1 78 ? 2.475 -3.309 -5.954 1.00 90.12 78 VAL A N 1
ATOM 582 C CA . VAL A 1 78 ? 3.949 -3.290 -5.941 1.00 90.12 78 VAL A CA 1
ATOM 583 C C . VAL A 1 78 ? 4.533 -4.461 -6.725 1.00 90.12 78 VAL A C 1
ATOM 585 O O . VAL A 1 78 ? 5.501 -4.273 -7.456 1.00 90.12 78 VAL A O 1
ATOM 588 N N . TYR A 1 79 ? 3.956 -5.657 -6.596 1.00 89.25 79 TYR A N 1
ATOM 589 C CA . TYR A 1 79 ? 4.391 -6.823 -7.360 1.00 89.25 79 TYR A CA 1
ATOM 590 C C . TYR A 1 79 ? 4.285 -6.575 -8.870 1.00 89.25 79 TYR A C 1
ATOM 592 O O . TYR A 1 79 ? 5.246 -6.818 -9.589 1.00 89.25 79 TYR A O 1
ATOM 600 N N . LEU A 1 80 ? 3.169 -6.017 -9.345 1.00 90.19 80 LEU A N 1
ATOM 601 C CA . LEU A 1 80 ? 2.986 -5.698 -10.763 1.00 90.19 80 LEU A CA 1
ATOM 602 C C . LEU A 1 80 ? 3.974 -4.634 -11.258 1.00 90.19 80 LEU A C 1
ATOM 604 O O . LEU A 1 80 ? 4.469 -4.766 -12.371 1.00 90.19 80 LEU A O 1
ATOM 608 N N . ILE A 1 81 ? 4.288 -3.618 -10.446 1.00 87.50 81 ILE A N 1
ATOM 609 C CA . ILE A 1 81 ? 5.296 -2.600 -10.796 1.00 87.50 81 ILE A CA 1
ATOM 610 C C . ILE A 1 81 ? 6.665 -3.253 -11.003 1.00 87.50 81 ILE A C 1
ATOM 612 O O . ILE A 1 81 ? 7.285 -3.041 -12.039 1.00 87.50 81 ILE A O 1
ATOM 616 N N . VAL A 1 82 ? 7.098 -4.095 -10.060 1.00 87.00 82 VAL A N 1
ATOM 617 C CA . VAL A 1 82 ? 8.390 -4.794 -10.154 1.00 87.00 82 VAL A CA 1
ATOM 618 C C . VAL A 1 82 ? 8.434 -5.707 -11.384 1.00 87.00 82 VAL A C 1
ATOM 620 O O . VAL A 1 82 ? 9.406 -5.678 -12.128 1.00 87.00 82 VAL A O 1
ATOM 623 N N . GLN A 1 83 ? 7.363 -6.462 -11.650 1.00 86.00 83 GLN A N 1
ATOM 624 C CA . GLN A 1 83 ? 7.292 -7.342 -12.825 1.00 86.00 83 GLN A CA 1
ATOM 625 C C . GLN A 1 83 ? 7.335 -6.564 -14.152 1.00 86.00 83 GLN A C 1
ATOM 627 O O . GLN A 1 83 ? 7.851 -7.072 -15.144 1.00 86.00 83 GLN A O 1
ATOM 632 N N . MET A 1 84 ? 6.773 -5.350 -14.201 1.00 82.44 84 MET A N 1
ATOM 633 C CA . MET A 1 84 ? 6.845 -4.491 -15.388 1.00 82.44 84 MET A CA 1
ATOM 634 C C . MET A 1 84 ? 8.261 -3.962 -15.615 1.00 82.44 84 MET A C 1
ATOM 636 O O . MET A 1 84 ? 8.709 -3.940 -16.757 1.00 82.44 84 MET A O 1
ATOM 640 N N . GLU A 1 85 ? 8.969 -3.576 -14.551 1.00 76.56 85 GLU A N 1
ATOM 641 C CA . GLU A 1 85 ? 10.372 -3.155 -14.647 1.00 76.56 85 GLU A CA 1
ATOM 642 C C . GLU A 1 85 ? 11.252 -4.303 -15.165 1.00 76.56 85 GLU A C 1
ATOM 644 O O . GLU A 1 85 ? 12.004 -4.110 -16.119 1.00 76.56 85 GLU A O 1
ATOM 649 N N . GLU A 1 86 ? 11.079 -5.517 -14.631 1.00 70.25 86 GLU A N 1
ATOM 650 C CA . GLU A 1 86 ? 11.758 -6.727 -15.124 1.00 70.25 86 GLU A CA 1
ATOM 651 C C . GLU A 1 86 ? 11.433 -7.034 -16.597 1.00 70.25 86 GLU A C 1
ATOM 653 O O . GLU A 1 86 ? 12.297 -7.505 -17.332 1.00 70.25 86 GLU A O 1
ATOM 658 N N . GLY A 1 87 ? 10.208 -6.744 -17.047 1.00 59.94 87 GLY A N 1
ATOM 659 C CA . GLY A 1 87 ? 9.818 -6.861 -18.454 1.00 59.94 87 GLY A CA 1
ATOM 660 C C . GLY A 1 87 ? 10.442 -5.787 -19.355 1.00 59.94 87 GLY A C 1
ATOM 661 O O . GLY A 1 87 ? 10.831 -6.093 -20.478 1.00 59.94 87 GLY A O 1
ATOM 662 N N . SER A 1 88 ? 10.579 -4.552 -18.859 1.00 54.34 88 SER A N 1
ATOM 663 C CA . SER A 1 88 ? 11.120 -3.410 -19.618 1.00 54.34 88 SER A CA 1
ATOM 664 C C . SER A 1 88 ? 12.639 -3.433 -19.796 1.00 54.34 88 SER A C 1
ATOM 666 O O . SER A 1 88 ? 13.132 -2.958 -20.815 1.00 54.34 88 SER A O 1
ATOM 668 N N . VAL A 1 89 ? 13.375 -4.069 -18.877 1.00 53.34 89 VAL A N 1
ATOM 669 C CA . VAL A 1 89 ? 14.811 -4.378 -19.053 1.00 53.34 89 VAL A CA 1
ATOM 670 C C . VAL A 1 89 ? 15.027 -5.373 -20.215 1.00 53.34 89 VAL A C 1
ATOM 672 O O . VAL A 1 89 ? 16.145 -5.606 -20.647 1.00 53.34 89 VAL A O 1
ATOM 675 N N . GLY A 1 90 ? 13.953 -5.932 -20.790 1.00 50.31 90 GLY A N 1
ATOM 676 C CA . GLY A 1 90 ? 13.988 -6.691 -22.044 1.00 50.31 90 GLY A CA 1
ATOM 677 C C . GLY A 1 90 ? 13.640 -5.899 -23.318 1.00 50.31 90 GLY A C 1
ATOM 678 O O . GLY A 1 90 ? 13.651 -6.494 -24.401 1.00 50.31 90 GLY A O 1
ATOM 679 N N . GLU A 1 91 ? 13.292 -4.607 -23.237 1.00 51.94 91 GLU A N 1
ATOM 680 C CA . GLU A 1 91 ? 12.861 -3.794 -24.395 1.00 51.94 91 GLU A CA 1
ATOM 681 C C . GLU A 1 91 ? 13.813 -2.650 -24.768 1.00 51.94 91 GLU A C 1
ATOM 683 O O . GLU A 1 91 ? 13.901 -2.353 -25.959 1.00 51.94 91 GLU A O 1
ATOM 688 N N . ASP A 1 92 ? 14.571 -2.092 -23.817 1.00 49.53 92 ASP A N 1
ATOM 689 C CA . ASP A 1 92 ? 15.654 -1.125 -24.090 1.00 49.53 92 ASP A CA 1
ATOM 690 C C . ASP A 1 92 ? 17.030 -1.776 -24.235 1.00 49.53 92 ASP A C 1
ATOM 692 O O . ASP A 1 92 ? 18.025 -1.073 -24.413 1.00 49.53 92 ASP A O 1
ATOM 696 N N . ALA A 1 93 ? 17.056 -3.113 -24.289 1.00 57.56 93 ALA A N 1
ATOM 697 C CA . ALA A 1 93 ? 18.223 -3.850 -24.710 1.00 57.56 93 ALA A CA 1
ATOM 698 C C . ALA A 1 93 ? 18.767 -3.236 -25.994 1.00 57.56 93 ALA A C 1
ATOM 700 O O . ALA A 1 93 ? 18.131 -3.367 -27.045 1.00 57.56 93 ALA A O 1
ATOM 701 N N . THR A 1 94 ? 19.933 -2.575 -25.932 1.00 69.38 94 THR A N 1
ATOM 702 C CA . THR A 1 94 ? 20.708 -2.241 -27.124 1.00 69.38 94 THR A CA 1
ATOM 703 C C . THR A 1 94 ? 20.757 -3.539 -27.916 1.00 69.38 94 THR A C 1
ATOM 705 O O . THR A 1 94 ? 21.299 -4.539 -27.454 1.00 69.38 94 THR A O 1
ATOM 708 N N . ARG A 1 95 ? 20.040 -3.592 -29.038 1.00 76.00 95 ARG A N 1
ATOM 709 C CA . ARG A 1 95 ? 19.897 -4.803 -29.843 1.00 76.00 95 ARG A CA 1
ATOM 710 C C . ARG A 1 95 ? 20.798 -4.657 -31.037 1.00 76.00 95 ARG A C 1
ATOM 712 O O . ARG A 1 95 ? 20.777 -3.638 -31.723 1.00 76.00 95 ARG A O 1
ATOM 719 N N . CYS A 1 96 ? 21.570 -5.695 -31.319 1.00 79.69 96 CYS A N 1
ATOM 720 C CA . CYS A 1 96 ? 22.420 -5.695 -32.495 1.00 79.69 96 CYS A CA 1
ATOM 721 C C . CYS A 1 96 ? 21.553 -5.497 -33.761 1.00 79.69 96 CYS A C 1
ATOM 723 O O . CYS A 1 96 ? 20.660 -6.312 -34.000 1.00 79.69 96 CYS A O 1
ATOM 725 N N . PRO A 1 97 ? 21.810 -4.487 -34.613 1.00 79.75 97 PRO A N 1
ATOM 726 C CA . PRO A 1 97 ? 20.981 -4.198 -35.790 1.00 79.75 97 PRO A CA 1
ATOM 727 C C . PRO A 1 97 ? 21.040 -5.297 -36.862 1.00 79.75 97 PRO A C 1
ATOM 729 O O . PRO A 1 97 ? 20.169 -5.376 -37.724 1.00 79.75 97 PRO A O 1
ATOM 732 N N . SER A 1 98 ? 22.059 -6.156 -36.800 1.00 80.88 98 SER A N 1
ATOM 733 C CA . SER A 1 98 ? 22.276 -7.256 -37.741 1.00 80.88 98 SER A CA 1
ATOM 734 C C . SER A 1 98 ? 21.528 -8.535 -37.328 1.00 80.88 98 SER A C 1
ATOM 736 O O . SER A 1 98 ? 20.890 -9.174 -38.162 1.00 80.88 98 SER A O 1
ATOM 738 N N . CYS A 1 99 ? 21.539 -8.904 -36.036 1.00 85.12 99 CYS A N 1
ATOM 739 C CA . CYS A 1 99 ? 20.947 -10.168 -35.559 1.00 85.12 99 CYS A CA 1
ATOM 740 C C . CYS A 1 99 ? 19.817 -10.035 -34.519 1.00 85.12 99 CYS A C 1
ATOM 742 O O . CYS A 1 99 ? 19.176 -11.035 -34.192 1.00 85.12 99 CYS A O 1
ATOM 744 N N . GLY A 1 100 ? 19.567 -8.834 -33.993 1.00 74.25 100 GLY A N 1
ATOM 745 C CA . GLY A 1 100 ? 18.473 -8.520 -33.067 1.00 74.25 100 GLY A CA 1
ATOM 746 C C . GLY A 1 100 ? 18.645 -9.027 -31.631 1.00 74.25 100 GLY A C 1
ATOM 747 O O . GLY A 1 100 ? 17.675 -9.010 -30.880 1.00 74.25 100 GLY A O 1
ATOM 748 N N . LYS A 1 101 ? 19.835 -9.512 -31.253 1.00 79.88 101 LYS A N 1
ATOM 749 C CA . LYS A 1 101 ? 20.157 -9.958 -29.885 1.00 79.88 101 LYS A CA 1
ATOM 750 C C . LYS A 1 101 ? 20.507 -8.785 -28.972 1.00 79.88 101 LYS A C 1
ATOM 752 O O . LYS A 1 101 ? 21.147 -7.841 -29.431 1.00 79.88 101 LYS A O 1
ATOM 757 N N . ASP A 1 102 ? 20.160 -8.923 -27.698 1.00 81.75 102 ASP A N 1
ATOM 758 C CA . ASP A 1 102 ? 20.447 -7.968 -26.627 1.00 81.75 102 ASP A CA 1
ATOM 759 C C . ASP A 1 102 ? 21.962 -7.916 -26.327 1.00 81.75 102 ASP A C 1
ATOM 761 O O . ASP A 1 102 ? 22.623 -8.960 -26.244 1.00 81.75 102 ASP A O 1
ATOM 765 N N . ILE A 1 103 ? 22.515 -6.705 -26.217 1.00 76.50 103 ILE A N 1
ATOM 766 C CA . ILE A 1 103 ? 23.947 -6.431 -25.999 1.00 76.50 103 ILE A CA 1
ATOM 767 C C . ILE A 1 103 ? 24.221 -5.374 -24.908 1.00 76.50 103 ILE A C 1
ATOM 769 O O . ILE A 1 103 ? 25.363 -4.957 -24.770 1.00 76.50 103 ILE A O 1
ATOM 773 N N . GLU A 1 104 ? 23.228 -4.986 -24.098 1.00 69.81 104 GLU A N 1
ATOM 774 C CA . GLU A 1 104 ? 23.390 -4.046 -22.960 1.00 69.81 104 GLU A CA 1
ATOM 775 C C . GLU A 1 104 ? 24.516 -4.421 -21.989 1.00 69.81 104 GLU A C 1
ATOM 777 O O . GLU A 1 104 ? 25.205 -3.562 -21.452 1.00 69.81 104 GLU A O 1
ATOM 782 N N . GLU A 1 105 ? 24.729 -5.716 -21.753 1.00 68.06 105 GLU A N 1
ATOM 783 C CA . GLU A 1 105 ? 25.768 -6.187 -20.828 1.00 68.06 105 GLU A CA 1
ATOM 784 C C . GLU A 1 105 ? 27.187 -6.098 -21.433 1.00 68.06 105 GLU A C 1
ATOM 786 O O . GLU A 1 105 ? 28.177 -6.358 -20.754 1.00 68.06 105 GLU A O 1
ATOM 791 N N . PHE A 1 106 ? 27.284 -5.720 -22.712 1.00 71.75 106 PHE A N 1
ATOM 792 C CA . PHE A 1 106 ? 28.482 -5.765 -23.551 1.00 71.75 106 PHE A CA 1
ATOM 793 C C . PHE A 1 106 ? 28.727 -4.437 -24.297 1.00 71.75 106 PHE A C 1
ATOM 795 O O . PHE A 1 106 ? 29.350 -4.436 -25.357 1.00 71.75 106 PHE A O 1
ATOM 802 N N . GLU A 1 107 ? 28.222 -3.311 -23.780 1.00 66.12 107 GLU A N 1
ATOM 803 C CA . GLU A 1 107 ? 28.326 -1.979 -24.411 1.00 66.12 107 GLU A CA 1
ATOM 804 C C . GLU A 1 107 ? 29.767 -1.459 -24.567 1.00 66.12 107 GLU A C 1
ATOM 806 O O . GLU A 1 107 ? 30.007 -0.517 -25.319 1.00 66.12 107 GLU A O 1
ATOM 811 N N . ASP A 1 108 ? 30.738 -2.064 -23.882 1.00 71.25 108 ASP A N 1
ATOM 812 C CA . ASP A 1 108 ? 32.164 -1.747 -23.983 1.00 71.25 108 ASP A CA 1
ATOM 813 C C . ASP A 1 108 ? 32.898 -2.526 -25.091 1.00 71.25 108 ASP A C 1
ATOM 815 O O . ASP A 1 108 ? 34.108 -2.359 -25.269 1.00 71.25 108 ASP A O 1
ATOM 819 N N . LEU A 1 109 ? 32.189 -3.373 -25.844 1.00 76.25 109 LEU A N 1
ATOM 820 C CA . LEU A 1 109 ? 32.741 -4.151 -26.950 1.00 76.25 109 LEU A CA 1
ATOM 821 C C . LEU A 1 109 ? 32.388 -3.528 -28.306 1.00 76.25 109 LEU A C 1
ATOM 823 O O . LEU A 1 109 ? 31.224 -3.430 -28.681 1.00 76.25 109 LEU A O 1
ATOM 827 N N . ASP A 1 110 ? 33.408 -3.267 -29.125 1.00 84.69 110 ASP A N 1
ATOM 828 C CA . ASP A 1 110 ? 33.257 -2.775 -30.510 1.00 84.69 110 ASP A CA 1
ATOM 829 C C . ASP A 1 110 ? 32.684 -3.835 -31.487 1.00 84.69 110 ASP A C 1
ATOM 831 O O . ASP A 1 110 ? 32.735 -3.696 -32.716 1.00 84.69 110 ASP A O 1
ATOM 835 N N . PHE A 1 111 ? 32.212 -4.972 -30.972 1.00 85.81 111 PHE A N 1
ATOM 836 C CA . PHE A 1 111 ? 31.670 -6.071 -31.761 1.00 85.81 111 PHE A CA 1
ATOM 837 C C . PHE A 1 111 ? 30.581 -6.826 -31.004 1.00 85.81 111 PHE A C 1
ATOM 839 O O . PHE A 1 111 ? 30.645 -7.016 -29.793 1.00 85.81 111 PHE A O 1
ATOM 846 N N . CYS A 1 112 ? 29.600 -7.341 -31.742 1.00 85.25 112 CYS A N 1
ATOM 847 C CA . CYS A 1 112 ? 28.547 -8.180 -31.198 1.00 85.25 112 CYS A CA 1
ATOM 848 C C . CYS A 1 112 ? 29.088 -9.593 -30.910 1.00 85.25 112 CYS A C 1
ATOM 850 O O . CYS A 1 112 ? 29.478 -10.291 -31.853 1.00 85.25 112 CYS A O 1
ATOM 852 N N . PRO A 1 113 ? 29.041 -10.093 -29.661 1.00 83.94 113 PRO A N 1
ATOM 853 C CA . PRO A 1 113 ? 29.532 -11.435 -29.326 1.00 83.94 113 PRO A CA 1
ATOM 854 C C . PRO A 1 113 ? 28.769 -12.584 -30.008 1.00 83.94 113 PRO A C 1
ATOM 856 O O . PRO A 1 113 ? 29.272 -13.702 -30.093 1.00 83.94 113 PRO A O 1
ATOM 859 N N . TRP A 1 114 ? 27.551 -12.325 -30.496 1.00 86.06 114 TRP A N 1
ATOM 860 C CA . TRP A 1 114 ? 26.660 -13.345 -31.054 1.00 86.06 114 TRP A CA 1
ATOM 861 C C . TRP A 1 114 ? 26.874 -13.600 -32.542 1.00 86.06 114 TRP A C 1
ATOM 863 O O . TRP A 1 114 ? 26.907 -14.749 -32.978 1.00 86.06 114 TRP A O 1
ATOM 873 N N . CYS A 1 115 ? 26.973 -12.529 -33.328 1.00 89.38 115 CYS A N 1
ATOM 874 C CA . CYS A 1 115 ? 27.083 -12.609 -34.784 1.00 89.38 115 CYS A CA 1
ATOM 875 C C . CYS A 1 115 ? 28.372 -11.996 -35.327 1.00 89.38 115 CYS A C 1
ATOM 877 O O . CYS A 1 115 ? 28.583 -12.034 -36.536 1.00 89.38 115 CYS A O 1
ATOM 879 N N . THR A 1 116 ? 29.233 -11.451 -34.462 1.00 87.75 116 THR A N 1
ATOM 880 C CA . THR A 1 116 ? 30.508 -10.803 -34.813 1.00 87.75 116 THR A CA 1
ATOM 881 C C . THR A 1 116 ? 30.386 -9.559 -35.703 1.00 87.75 116 THR A C 1
ATOM 883 O O . THR A 1 116 ? 31.379 -9.117 -36.275 1.00 87.75 116 THR A O 1
ATOM 886 N N . GLU A 1 117 ? 29.189 -8.967 -35.798 1.00 85.56 117 GLU A N 1
ATOM 887 C CA . GLU A 1 117 ? 28.984 -7.650 -36.417 1.00 85.56 117 GLU A CA 1
ATOM 888 C C . GLU A 1 117 ? 29.766 -6.581 -35.649 1.00 85.56 117 GLU A C 1
ATOM 890 O O . GLU A 1 117 ? 29.811 -6.628 -34.419 1.00 85.56 117 GLU A O 1
ATOM 895 N N . ARG A 1 118 ? 30.359 -5.612 -36.348 1.00 85.19 118 ARG A N 1
ATOM 896 C CA . ARG A 1 118 ? 30.995 -4.471 -35.679 1.00 85.19 118 ARG A CA 1
ATOM 897 C C . ARG A 1 118 ? 29.932 -3.520 -35.143 1.00 85.19 118 ARG A C 1
ATOM 899 O O . ARG A 1 118 ? 28.959 -3.230 -35.833 1.00 85.19 118 ARG A O 1
ATOM 906 N N . LEU A 1 119 ? 30.134 -3.050 -33.923 1.00 77.81 119 LEU A N 1
ATOM 907 C CA . LEU A 1 119 ? 29.284 -2.056 -33.281 1.00 77.81 119 LEU A CA 1
ATOM 908 C C . LEU A 1 119 ? 30.052 -0.729 -33.336 1.00 77.81 119 LEU A C 1
ATOM 910 O O . LEU A 1 119 ? 31.220 -0.694 -32.952 1.00 77.81 119 LEU A O 1
ATOM 914 N N . GLU A 1 120 ? 29.447 0.300 -33.932 1.00 66.88 120 GLU A N 1
ATOM 915 C CA . GLU A 1 120 ? 30.010 1.661 -34.026 1.00 66.88 120 GLU A CA 1
ATOM 916 C C . GLU A 1 120 ? 29.526 2.549 -32.879 1.00 66.88 120 GLU A C 1
ATOM 918 O O . GLU A 1 120 ? 28.348 2.391 -32.478 1.00 66.88 120 GLU A O 1
#